Protein AF-A0AB38FY45-F1 (afdb_monomer_lite)

Structure (mmCIF, N/CA/C/O backbone):
data_AF-A0AB38FY45-F1
#
_entry.id   AF-A0AB38FY45-F1
#
loop_
_atom_site.group_PDB
_atom_site.id
_atom_site.type_symbol
_atom_site.label_atom_id
_atom_site.label_alt_id
_atom_site.label_comp_id
_atom_site.label_asym_id
_atom_site.label_entity_id
_atom_site.label_seq_id
_atom_site.pdbx_PDB_ins_code
_atom_site.Cartn_x
_atom_site.Cartn_y
_atom_site.Cartn_z
_atom_site.occupancy
_atom_site.B_iso_or_equiv
_atom_site.auth_seq_id
_atom_site.auth_comp_id
_atom_site.auth_asym_id
_atom_site.auth_atom_id
_atom_site.pdbx_PDB_model_num
ATOM 1 N N . MET A 1 1 ? 4.117 -14.601 65.189 1.00 39.19 1 MET A N 1
ATOM 2 C CA . MET A 1 1 ? 4.359 -14.558 63.729 1.00 39.19 1 MET A CA 1
ATOM 3 C C . MET A 1 1 ? 3.409 -13.524 63.149 1.00 39.19 1 MET A C 1
ATOM 5 O O . MET A 1 1 ? 2.228 -13.562 63.460 1.00 39.19 1 MET A O 1
ATOM 9 N N . LYS A 1 2 ? 3.961 -12.499 62.500 1.00 40.69 2 LYS A N 1
ATOM 10 C CA . LYS A 1 2 ? 3.341 -11.187 62.268 1.00 40.69 2 LYS A CA 1
ATOM 11 C C . LYS A 1 2 ? 2.505 -11.208 60.977 1.00 40.69 2 LYS A C 1
ATOM 13 O O . LYS A 1 2 ? 3.030 -11.591 59.938 1.00 40.69 2 LYS A O 1
ATOM 18 N N . LEU A 1 3 ? 1.231 -10.810 61.070 1.00 50.69 3 LEU A N 1
ATOM 19 C CA . LEU A 1 3 ? 0.330 -10.540 59.940 1.00 50.69 3 LEU A CA 1
ATOM 20 C C . LEU A 1 3 ? 0.982 -9.533 58.973 1.00 50.69 3 LEU A C 1
ATOM 22 O O . LEU A 1 3 ? 1.329 -8.429 59.395 1.00 50.69 3 LEU A O 1
ATOM 26 N N . MET A 1 4 ? 1.083 -9.875 57.687 1.00 54.34 4 MET A N 1
ATOM 27 C CA . MET A 1 4 ? 1.291 -8.904 56.606 1.00 54.34 4 MET A CA 1
ATOM 28 C C . MET A 1 4 ? 0.053 -8.885 55.697 1.00 54.34 4 MET A C 1
ATOM 30 O O . MET A 1 4 ? -0.264 -9.916 55.103 1.00 54.34 4 MET A O 1
ATOM 34 N N . PRO A 1 5 ? -0.652 -7.744 55.574 1.00 52.28 5 PRO A N 1
ATOM 35 C CA . PRO A 1 5 ? -1.797 -7.600 54.690 1.00 52.28 5 PRO A CA 1
ATOM 36 C C . PRO A 1 5 ? -1.319 -7.129 53.311 1.00 52.28 5 PRO A C 1
ATOM 38 O O . PRO A 1 5 ? -1.066 -5.948 53.092 1.00 52.28 5 PRO A O 1
ATOM 41 N N . LEU A 1 6 ? -1.199 -8.059 52.366 1.00 52.28 6 LEU A N 1
ATOM 42 C CA . LEU A 1 6 ? -0.876 -7.775 50.966 1.00 52.28 6 LEU A CA 1
ATOM 43 C C . LEU A 1 6 ? -2.170 -7.580 50.147 1.00 52.28 6 LEU A C 1
ATOM 45 O O . LEU A 1 6 ? -2.414 -8.301 49.189 1.00 52.28 6 LEU A O 1
ATOM 49 N N . CYS A 1 7 ? -3.037 -6.648 50.559 1.00 53.78 7 CYS A N 1
ATOM 50 C CA . CYS A 1 7 ? -4.340 -6.410 49.906 1.00 53.78 7 CYS A CA 1
ATOM 51 C C . CYS A 1 7 ? -4.602 -4.939 49.530 1.00 53.78 7 CYS A C 1
ATOM 53 O O . CYS A 1 7 ? -5.751 -4.544 49.368 1.00 53.78 7 CYS A O 1
ATOM 55 N N . TYR A 1 8 ? -3.570 -4.110 49.370 1.00 55.28 8 TYR A N 1
ATOM 56 C CA . TYR A 1 8 ? -3.736 -2.694 49.018 1.00 55.28 8 TYR A CA 1
ATOM 57 C C . TYR A 1 8 ? -2.934 -2.353 47.764 1.00 55.28 8 TYR A C 1
ATOM 59 O O . TYR A 1 8 ? -1.810 -1.889 47.882 1.00 55.28 8 TYR A O 1
ATOM 67 N N . LEU A 1 9 ? -3.480 -2.622 46.571 1.00 52.69 9 LEU A N 1
ATOM 68 C CA . LEU A 1 9 ? -3.023 -2.022 45.297 1.00 52.69 9 LEU A CA 1
ATOM 69 C C . LEU A 1 9 ? -3.979 -2.309 44.115 1.00 52.69 9 LEU A C 1
ATOM 71 O O . LEU A 1 9 ? -3.555 -2.351 42.967 1.00 52.69 9 LEU A O 1
ATOM 75 N N . ALA A 1 10 ? -5.274 -2.522 44.374 1.00 58.75 10 ALA A N 1
ATOM 76 C CA . ALA A 1 10 ? -6.241 -2.931 43.346 1.00 58.75 10 ALA A CA 1
ATOM 77 C C . ALA A 1 10 ? -7.440 -1.977 43.198 1.00 58.75 10 ALA A C 1
ATOM 79 O O . ALA A 1 10 ? -8.550 -2.417 42.913 1.00 58.75 10 ALA A O 1
ATOM 80 N N . ALA A 1 11 ? -7.250 -0.671 43.387 1.00 59.03 11 ALA A N 1
ATOM 81 C CA . ALA A 1 11 ? -8.320 0.293 43.148 1.00 59.03 11 ALA A CA 1
ATOM 82 C C . ALA A 1 11 ? -7.777 1.609 42.587 1.00 59.03 11 ALA A C 1
ATOM 84 O O . ALA A 1 11 ? -6.774 2.124 43.072 1.00 59.03 11 ALA A O 1
ATOM 85 N N . CYS A 1 12 ? -8.515 2.151 41.616 1.00 56.09 12 CYS A N 1
ATOM 86 C CA . CYS A 1 12 ? -8.418 3.502 41.053 1.00 56.09 12 CYS A CA 1
ATOM 87 C C . CYS A 1 12 ? -7.494 3.704 39.842 1.00 56.09 12 CYS A C 1
ATOM 89 O O . CYS A 1 12 ? -6.606 4.545 39.873 1.00 56.09 12 CYS A O 1
ATOM 91 N N . LEU A 1 13 ? -7.807 3.053 38.716 1.00 56.91 13 LEU A N 1
ATOM 92 C CA . LEU A 1 13 ? -7.557 3.636 37.387 1.00 56.91 13 LEU A CA 1
ATOM 93 C C . LEU A 1 13 ? -8.772 3.419 36.471 1.00 56.91 13 LEU A C 1
ATOM 95 O O . LEU A 1 13 ? -8.694 2.763 35.441 1.00 56.91 13 LEU A O 1
ATOM 99 N N . ALA A 1 14 ? -9.917 3.974 36.860 1.00 63.62 14 ALA A N 1
ATOM 100 C CA . ALA A 1 14 ? -11.034 4.205 35.948 1.00 63.62 14 ALA A CA 1
ATOM 101 C C . ALA A 1 14 ? -11.175 5.720 35.766 1.00 63.62 14 ALA A C 1
ATOM 103 O O . ALA A 1 14 ? -12.042 6.357 36.359 1.00 63.62 14 ALA A O 1
ATOM 104 N N . VAL A 1 15 ? -10.246 6.311 35.011 1.00 61.16 15 VAL A N 1
ATOM 105 C CA . VAL A 1 15 ? -10.356 7.709 34.581 1.00 61.16 15 VAL A CA 1
ATOM 106 C C . VAL A 1 15 ? -11.146 7.718 33.268 1.00 61.16 15 VAL A C 1
ATOM 108 O O . VAL A 1 15 ? -10.774 6.983 32.350 1.00 61.16 15 VAL A O 1
ATOM 111 N N . PRO A 1 16 ? -12.224 8.510 33.142 1.00 55.56 16 PRO A N 1
ATOM 112 C CA . PRO A 1 16 ? -12.914 8.669 31.870 1.00 55.56 16 PRO A CA 1
ATOM 113 C C . PRO A 1 16 ? -11.958 9.328 30.869 1.00 55.56 16 PRO A C 1
ATOM 115 O O . PRO A 1 16 ? -11.443 10.420 31.109 1.00 55.56 16 PRO A O 1
ATOM 118 N N . VAL A 1 17 ? -11.683 8.645 29.757 1.00 60.00 17 VAL A N 1
ATOM 119 C CA . VAL A 1 17 ? -10.814 9.160 28.695 1.00 60.00 17 VAL A CA 1
ATOM 120 C C . VAL A 1 17 ? -11.552 10.295 27.990 1.00 60.00 17 VAL A C 1
ATOM 122 O O . VAL A 1 17 ? -12.425 10.063 27.158 1.00 60.00 17 VAL A O 1
ATOM 125 N N . ALA A 1 18 ? -11.215 11.535 28.339 1.00 58.28 18 ALA A N 1
ATOM 126 C CA . ALA A 1 18 ? -11.598 12.697 27.555 1.00 58.28 18 ALA A CA 1
ATOM 127 C C . ALA A 1 18 ? -10.996 12.557 26.146 1.00 58.28 18 ALA A C 1
ATOM 129 O O . ALA A 1 18 ? -9.789 12.356 25.993 1.00 58.28 18 ALA A O 1
ATOM 130 N N . HIS A 1 19 ? -11.839 12.629 25.114 1.00 55.72 19 HIS A N 1
ATOM 131 C CA . HIS A 1 19 ? -11.433 12.555 23.712 1.00 55.72 19 HIS A CA 1
ATOM 132 C C . HIS A 1 19 ? -10.665 13.821 23.303 1.00 55.72 19 HIS A C 1
ATOM 134 O O . HIS A 1 19 ? -11.219 14.732 22.697 1.00 55.72 19 HIS A O 1
ATOM 140 N N . ALA A 1 20 ? -9.378 13.876 23.634 1.00 54.88 20 ALA A N 1
ATOM 141 C CA . ALA A 1 20 ? -8.423 14.656 22.864 1.00 54.88 20 ALA A CA 1
ATOM 142 C C . ALA A 1 20 ? -8.082 13.861 21.593 1.00 54.88 20 ALA A C 1
ATOM 144 O O . ALA A 1 20 ? -7.896 12.640 21.665 1.00 54.88 20 ALA A O 1
ATOM 145 N N . ASP A 1 21 ? -7.983 14.522 20.435 1.00 58.44 21 ASP A N 1
ATOM 146 C CA . ASP A 1 21 ? -7.298 13.955 19.269 1.00 58.44 21 ASP A CA 1
ATOM 147 C C . ASP A 1 21 ? -5.832 13.707 19.660 1.00 58.44 21 ASP A C 1
ATOM 149 O O . ASP A 1 21 ? -4.978 14.587 19.634 1.00 58.44 21 ASP A O 1
ATOM 153 N N . SER A 1 22 ? -5.592 12.501 20.171 1.00 62.91 22 SER A N 1
ATOM 154 C CA . SER A 1 22 ? -4.354 12.075 20.816 1.00 62.91 22 SER A CA 1
ATOM 155 C C . SER A 1 22 ? -3.288 11.721 19.772 1.00 62.91 22 SER A C 1
ATOM 157 O O . SER A 1 22 ? -3.648 11.228 18.698 1.00 62.91 22 SER A O 1
ATOM 159 N N . PRO A 1 23 ? -1.981 11.849 20.090 1.00 71.19 23 PRO A N 1
ATOM 160 C CA . PRO A 1 23 ? -0.880 11.274 19.303 1.00 71.19 23 PRO A CA 1
ATOM 161 C C . PRO A 1 23 ? -1.116 9.817 18.866 1.00 71.19 23 PRO A C 1
ATOM 163 O O . PRO A 1 23 ? -0.615 9.378 17.833 1.00 71.19 23 PRO A O 1
ATOM 166 N N . LEU A 1 24 ? -1.940 9.081 19.618 1.00 78.38 24 LEU A N 1
ATOM 167 C CA . LEU A 1 24 ? -2.386 7.735 19.279 1.00 78.38 24 LEU A CA 1
ATOM 168 C C . LEU A 1 24 ? -3.140 7.651 17.938 1.00 78.38 24 LEU A C 1
ATOM 170 O O . LEU A 1 24 ? -2.933 6.691 17.202 1.00 78.38 24 LEU A O 1
ATOM 174 N N . LYS A 1 25 ? -3.973 8.640 17.585 1.00 77.62 25 LYS A N 1
ATOM 175 C CA . LYS A 1 25 ? -4.681 8.659 16.290 1.00 77.62 25 LYS A CA 1
ATOM 176 C C . LYS A 1 25 ? -3.718 8.824 15.117 1.00 77.62 25 LYS A C 1
ATOM 178 O O . LYS A 1 25 ? -3.887 8.157 14.103 1.00 77.62 25 LYS A O 1
ATOM 183 N N . GLY A 1 26 ? -2.687 9.659 15.265 1.00 84.06 26 GLY A N 1
ATOM 184 C CA . GLY A 1 26 ? -1.636 9.795 14.252 1.00 84.06 26 GLY A CA 1
ATOM 185 C C . GLY A 1 26 ? -0.878 8.482 14.039 1.00 84.06 26 GLY A C 1
ATOM 186 O O . GLY A 1 26 ? -0.650 8.070 12.904 1.00 84.06 26 GLY A O 1
ATOM 187 N N . LEU A 1 27 ? -0.570 7.771 15.128 1.00 86.62 27 LEU A N 1
ATOM 188 C CA . LEU A 1 27 ? 0.060 6.452 15.056 1.00 86.62 27 LEU A CA 1
ATOM 189 C C . LEU A 1 27 ? -0.839 5.415 14.363 1.00 86.62 27 LEU A C 1
ATOM 191 O O . LEU A 1 27 ? -0.361 4.663 13.517 1.00 86.62 27 LEU A O 1
ATOM 195 N N . GLN A 1 28 ? -2.135 5.388 14.689 1.00 87.44 28 GLN A N 1
ATOM 196 C CA . GLN A 1 28 ? -3.109 4.499 14.044 1.00 87.44 28 GLN A CA 1
ATOM 197 C C . GLN A 1 28 ? -3.239 4.781 12.545 1.00 87.44 28 GLN A C 1
ATOM 199 O O . GLN A 1 28 ? -3.264 3.847 11.747 1.00 87.44 28 GLN A O 1
ATOM 204 N N . PHE A 1 29 ? -3.271 6.055 12.150 1.00 88.19 29 PHE A N 1
ATOM 205 C CA . PHE A 1 29 ? -3.308 6.445 10.743 1.00 88.19 29 PHE A CA 1
ATOM 206 C C . PHE A 1 29 ? -2.081 5.927 9.977 1.00 88.19 29 PHE A C 1
ATOM 208 O O . PHE A 1 29 ? -2.226 5.314 8.917 1.00 88.19 29 PHE A O 1
ATOM 215 N N . GLU A 1 30 ? -0.875 6.094 10.529 1.00 89.81 30 GLU A N 1
ATOM 216 C CA . GLU A 1 30 ? 0.348 5.581 9.900 1.00 89.81 30 GLU A CA 1
ATOM 217 C C . GLU A 1 30 ? 0.373 4.047 9.824 1.00 89.81 30 GLU A C 1
ATOM 219 O O . GLU A 1 30 ? 0.745 3.489 8.789 1.00 89.81 30 GLU A O 1
ATOM 224 N N . GLN A 1 31 ? -0.088 3.350 10.869 1.00 93.38 31 GLN A N 1
ATOM 225 C CA . GLN A 1 31 ? -0.237 1.889 10.849 1.00 93.38 31 GLN A CA 1
ATOM 226 C C . GLN A 1 31 ? -1.207 1.430 9.752 1.00 93.38 31 GLN A C 1
ATOM 228 O O . GLN A 1 31 ? -0.880 0.528 8.978 1.00 93.38 31 GLN A O 1
ATOM 233 N N . ASN A 1 32 ? -2.365 2.085 9.627 1.00 94.69 32 ASN A N 1
ATOM 234 C CA . ASN A 1 32 ? -3.340 1.784 8.579 1.00 94.69 32 ASN A CA 1
ATOM 235 C C . ASN A 1 32 ? -2.753 2.033 7.187 1.00 94.69 32 ASN A C 1
ATOM 237 O O . ASN A 1 32 ? -2.909 1.200 6.296 1.00 94.69 32 ASN A O 1
ATOM 241 N N . LYS A 1 33 ? -2.012 3.131 6.999 1.00 93.19 33 LYS A N 1
ATOM 242 C CA . LYS A 1 33 ? -1.336 3.430 5.732 1.00 93.19 33 LYS A CA 1
ATOM 243 C C . LYS A 1 33 ? -0.312 2.353 5.363 1.00 93.19 33 LYS A C 1
ATOM 245 O O . LYS A 1 33 ? -0.246 1.949 4.202 1.00 93.19 33 LYS A O 1
ATOM 250 N N . GLN A 1 34 ? 0.473 1.861 6.325 1.00 95.44 34 GLN A N 1
ATOM 251 C CA . GLN A 1 34 ? 1.413 0.758 6.088 1.00 95.44 34 GLN A CA 1
ATOM 252 C C . GLN A 1 34 ? 0.691 -0.538 5.699 1.00 95.44 34 GLN A C 1
ATOM 254 O O . GLN A 1 34 ? 1.112 -1.214 4.758 1.00 95.44 34 GLN A O 1
ATOM 259 N N . GLN A 1 35 ? -0.417 -0.859 6.371 1.00 96.94 35 GLN A N 1
ATOM 260 C CA . GLN A 1 35 ? -1.237 -2.025 6.042 1.00 96.94 35 GLN A CA 1
ATOM 261 C C . GLN A 1 35 ? -1.820 -1.930 4.625 1.00 96.94 35 GLN A C 1
ATOM 263 O O . GLN A 1 35 ? -1.692 -2.879 3.852 1.00 96.94 35 GLN A O 1
ATOM 268 N N . VAL A 1 36 ? -2.384 -0.774 4.260 1.00 98.00 36 VAL A N 1
ATOM 269 C CA . VAL A 1 36 ? -2.913 -0.507 2.913 1.00 98.00 36 VAL A CA 1
ATOM 270 C C . VAL A 1 36 ? -1.830 -0.740 1.863 1.00 98.00 36 VAL A C 1
ATOM 272 O O . VAL A 1 36 ? -2.038 -1.505 0.927 1.00 98.00 36 VAL A O 1
ATOM 275 N N . MET A 1 37 ? -0.642 -0.151 2.032 1.00 97.75 37 MET A N 1
ATOM 276 C CA . MET A 1 37 ? 0.449 -0.309 1.064 1.00 97.75 37 MET A CA 1
ATOM 277 C C . MET A 1 37 ? 0.918 -1.762 0.926 1.00 97.75 37 MET A C 1
ATOM 279 O O . MET A 1 37 ? 1.197 -2.221 -0.185 1.00 97.75 37 MET A O 1
ATOM 283 N N . LYS A 1 38 ? 0.964 -2.504 2.037 1.00 97.38 38 LYS A N 1
ATOM 284 C CA . LYS A 1 38 ? 1.297 -3.931 2.041 1.00 97.38 38 LYS A CA 1
ATOM 285 C C . LYS A 1 38 ? 0.260 -4.761 1.287 1.00 97.38 38 LYS A C 1
ATOM 287 O O . LYS A 1 38 ? 0.633 -5.684 0.567 1.00 97.38 38 LYS A O 1
ATOM 292 N N . ASP A 1 39 ? -1.022 -4.453 1.436 1.00 98.06 39 ASP A N 1
ATOM 293 C CA . ASP A 1 39 ? -2.085 -5.181 0.746 1.00 98.06 39 ASP A CA 1
ATOM 294 C C . ASP A 1 39 ? -2.165 -4.808 -0.739 1.00 98.06 39 ASP A C 1
ATOM 296 O O . ASP A 1 39 ? -2.282 -5.703 -1.574 1.00 98.06 39 ASP A O 1
ATOM 300 N N . ILE A 1 40 ? -1.961 -3.537 -1.099 1.00 97.50 40 ILE A N 1
ATOM 301 C CA . ILE A 1 40 ? -1.805 -3.118 -2.502 1.00 97.50 40 ILE A CA 1
ATOM 302 C C . ILE A 1 40 ? -0.635 -3.862 -3.154 1.00 97.50 40 ILE A C 1
ATOM 304 O O . ILE A 1 40 ? -0.753 -4.320 -4.287 1.00 97.50 40 ILE A O 1
ATOM 308 N N . ARG A 1 41 ? 0.486 -4.055 -2.447 1.00 96.31 41 ARG A N 1
ATOM 309 C CA . ARG A 1 41 ? 1.614 -4.848 -2.963 1.00 96.31 41 ARG A CA 1
ATOM 310 C C . ARG A 1 41 ? 1.218 -6.292 -3.275 1.00 96.31 41 ARG A C 1
ATOM 312 O O . ARG A 1 41 ? 1.685 -6.829 -4.274 1.00 96.31 41 ARG A O 1
ATOM 319 N N . LYS A 1 42 ? 0.354 -6.912 -2.465 1.00 95.38 42 LYS A N 1
ATOM 320 C CA . LYS A 1 42 ? -0.168 -8.264 -2.741 1.00 95.38 42 LYS A CA 1
ATOM 321 C C . LYS A 1 42 ? -1.098 -8.282 -3.953 1.00 95.38 42 LYS A C 1
ATOM 323 O O . LYS A 1 42 ? -1.064 -9.244 -4.706 1.00 95.38 42 LYS A O 1
ATOM 328 N N . VAL A 1 43 ? -1.906 -7.237 -4.139 1.00 95.25 43 VAL A N 1
ATOM 329 C CA . VAL A 1 43 ? -2.789 -7.092 -5.310 1.00 95.25 43 VAL A CA 1
ATOM 330 C C . VAL A 1 43 ? -1.965 -6.900 -6.584 1.00 95.25 43 VAL A C 1
ATOM 332 O O . VAL A 1 43 ? -2.193 -7.579 -7.578 1.00 95.25 43 VAL A O 1
ATOM 335 N N . CYS A 1 44 ? -0.969 -6.016 -6.543 1.00 94.81 44 CYS A N 1
ATOM 336 C CA . CYS A 1 44 ? -0.193 -5.636 -7.720 1.00 94.81 44 CYS A CA 1
ATOM 337 C C . CYS A 1 44 ? 0.956 -6.581 -8.066 1.00 94.81 44 CYS A C 1
ATOM 339 O O . CYS A 1 44 ? 1.424 -6.555 -9.197 1.00 94.81 44 CYS A O 1
ATOM 341 N N . THR A 1 45 ? 1.421 -7.392 -7.113 1.00 93.38 45 THR A N 1
ATOM 342 C CA . THR A 1 45 ? 2.499 -8.380 -7.297 1.00 93.38 45 THR A CA 1
ATOM 343 C C . THR A 1 45 ? 3.707 -7.823 -8.083 1.00 93.38 45 THR A C 1
ATOM 345 O O . THR A 1 45 ? 4.069 -8.365 -9.127 1.00 93.38 45 THR A O 1
ATOM 348 N N . PRO A 1 46 ? 4.334 -6.716 -7.629 1.00 90.94 46 PRO A N 1
ATOM 349 C CA . PRO A 1 46 ? 5.444 -6.093 -8.349 1.00 90.94 46 PRO A CA 1
ATOM 350 C C . PRO A 1 46 ? 6.675 -7.013 -8.403 1.00 90.94 46 PRO A C 1
ATOM 352 O O . PRO A 1 46 ? 6.789 -7.968 -7.629 1.00 90.94 46 PRO A O 1
ATOM 355 N N . LYS A 1 47 ? 7.651 -6.680 -9.264 1.00 89.25 47 LYS A N 1
ATOM 356 C CA . LYS A 1 47 ? 8.951 -7.374 -9.315 1.00 89.25 47 LYS A CA 1
ATOM 357 C C . LYS A 1 47 ? 9.550 -7.523 -7.912 1.00 89.25 47 LYS A C 1
ATOM 359 O O . LYS A 1 47 ? 9.647 -6.548 -7.168 1.00 89.25 47 LYS A O 1
ATOM 364 N N . ALA A 1 48 ? 10.014 -8.729 -7.580 1.00 85.50 48 ALA A N 1
ATOM 365 C CA . ALA A 1 48 ? 10.515 -9.064 -6.243 1.00 85.50 48 ALA A CA 1
ATOM 366 C C . ALA A 1 48 ? 11.708 -8.201 -5.786 1.00 85.50 48 ALA A C 1
ATOM 368 O O . ALA A 1 48 ? 11.892 -8.000 -4.591 1.00 85.50 48 ALA A O 1
ATOM 369 N N . SER A 1 49 ? 12.496 -7.669 -6.726 1.00 89.94 49 SER A N 1
ATOM 370 C CA . SER A 1 49 ? 13.619 -6.766 -6.445 1.00 89.94 49 SER A CA 1
ATOM 371 C C . SER A 1 49 ? 13.200 -5.335 -6.087 1.00 89.94 49 SER A C 1
ATOM 373 O O . SER A 1 49 ? 14.035 -4.562 -5.624 1.00 89.94 49 SER A O 1
ATOM 375 N N . MET A 1 50 ? 11.936 -4.957 -6.302 1.00 92.31 50 MET A N 1
ATOM 376 C CA . MET A 1 50 ? 11.439 -3.622 -5.978 1.00 92.31 50 MET A CA 1
ATOM 377 C C . MET A 1 50 ? 11.336 -3.460 -4.461 1.00 92.31 50 MET A C 1
ATOM 379 O O . MET A 1 50 ? 10.698 -4.282 -3.798 1.00 92.31 50 MET A O 1
ATOM 383 N N . SER A 1 51 ? 11.906 -2.384 -3.911 1.00 94.25 51 SER A N 1
ATOM 384 C CA . SER A 1 51 ? 11.785 -2.064 -2.485 1.00 94.25 51 SER A CA 1
ATOM 385 C C . SER A 1 51 ? 10.367 -1.601 -2.127 1.00 94.25 51 SER A C 1
ATOM 387 O O . SER A 1 51 ? 9.597 -1.164 -2.988 1.00 94.25 51 SER A O 1
ATOM 389 N N . ASP A 1 52 ? 9.988 -1.692 -0.852 1.00 92.69 52 ASP A N 1
ATOM 390 C CA . ASP A 1 52 ? 8.685 -1.192 -0.387 1.00 92.69 52 ASP A CA 1
ATOM 391 C C . ASP A 1 52 ? 8.546 0.321 -0.590 1.00 92.69 52 ASP A C 1
ATOM 393 O O . ASP A 1 52 ? 7.478 0.793 -0.979 1.00 92.69 52 ASP A O 1
ATOM 397 N N . THR A 1 53 ? 9.638 1.067 -0.410 1.00 94.19 53 THR A N 1
ATOM 398 C CA . THR A 1 53 ? 9.686 2.515 -0.635 1.00 94.19 53 THR A CA 1
ATOM 399 C C . THR A 1 53 ? 9.486 2.863 -2.107 1.00 94.19 53 THR A C 1
ATOM 401 O O . THR A 1 53 ? 8.645 3.702 -2.423 1.00 94.19 53 THR A O 1
ATOM 404 N N . ASP A 1 54 ? 10.196 2.198 -3.022 1.00 95.25 54 ASP A N 1
ATOM 405 C CA . ASP A 1 54 ? 10.060 2.463 -4.461 1.00 95.25 54 ASP A CA 1
ATOM 406 C C . ASP A 1 54 ? 8.667 2.095 -4.966 1.00 95.25 54 ASP A C 1
ATOM 408 O O . ASP A 1 54 ? 8.069 2.826 -5.757 1.00 95.25 54 ASP A O 1
ATOM 412 N N . PHE A 1 55 ? 8.123 0.982 -4.468 1.00 95.94 55 PHE A N 1
ATOM 413 C CA . PHE A 1 55 ? 6.757 0.576 -4.762 1.00 95.94 55 PHE A CA 1
ATOM 414 C C . PHE A 1 55 ? 5.745 1.619 -4.280 1.00 95.94 55 PHE A C 1
ATOM 416 O O . PHE A 1 55 ? 4.883 2.042 -5.051 1.00 95.94 55 PHE A O 1
ATOM 423 N N . ALA A 1 56 ? 5.872 2.081 -3.033 1.00 95.81 56 ALA A N 1
ATOM 424 C CA . ALA A 1 56 ? 4.998 3.112 -2.490 1.00 95.81 56 ALA A CA 1
ATOM 425 C C . ALA A 1 56 ? 5.090 4.420 -3.277 1.00 95.81 56 ALA A C 1
ATOM 427 O O . ALA A 1 56 ? 4.058 4.993 -3.613 1.00 95.81 56 ALA A O 1
ATOM 428 N N . ASN A 1 57 ? 6.296 4.852 -3.645 1.00 96.06 57 ASN A N 1
ATOM 429 C CA . ASN A 1 57 ? 6.501 6.048 -4.458 1.00 96.06 57 ASN A CA 1
ATOM 430 C C . ASN A 1 57 ? 5.846 5.919 -5.839 1.00 96.06 57 ASN A C 1
ATOM 432 O O . ASN A 1 57 ? 5.218 6.865 -6.307 1.00 96.06 57 ASN A O 1
ATOM 436 N N . LYS A 1 58 ? 5.940 4.745 -6.476 1.00 95.88 58 LYS A N 1
ATOM 437 C CA . LYS A 1 58 ? 5.274 4.477 -7.758 1.00 95.88 58 LYS A CA 1
ATOM 438 C C . LYS A 1 58 ? 3.755 4.512 -7.625 1.00 95.88 58 LYS A C 1
ATOM 440 O O . LYS A 1 58 ? 3.108 5.223 -8.389 1.00 95.88 58 LYS A O 1
ATOM 445 N N . ILE A 1 59 ? 3.185 3.816 -6.642 1.00 96.94 59 ILE A N 1
ATOM 446 C CA . ILE A 1 59 ? 1.738 3.839 -6.380 1.00 96.94 59 ILE A CA 1
ATOM 447 C C . ILE A 1 59 ? 1.261 5.271 -6.121 1.00 96.94 59 ILE A C 1
ATOM 449 O O . ILE A 1 59 ? 0.323 5.732 -6.762 1.00 96.94 59 ILE A O 1
ATOM 453 N N . LEU A 1 60 ? 1.943 6.000 -5.237 1.00 96.31 60 LEU A N 1
ATOM 454 C CA . LEU A 1 60 ? 1.582 7.354 -4.817 1.00 96.31 60 LEU A CA 1
ATOM 455 C C . LEU A 1 60 ? 2.009 8.445 -5.808 1.00 96.31 60 LEU A C 1
ATOM 457 O O . LEU A 1 60 ? 1.875 9.623 -5.495 1.00 96.31 60 LEU A O 1
ATOM 461 N N . SER A 1 61 ? 2.510 8.097 -6.992 1.00 95.88 61 SER A N 1
ATOM 462 C CA . SER A 1 61 ? 2.829 9.081 -8.035 1.00 95.88 61 SER A CA 1
ATOM 463 C C . SER A 1 61 ? 1.578 9.616 -8.747 1.00 95.88 61 SER A C 1
ATOM 465 O O . SER A 1 61 ? 1.602 10.729 -9.266 1.00 95.88 61 SER A O 1
AT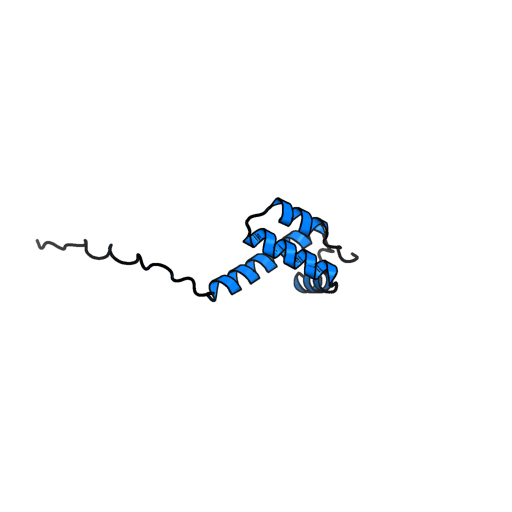OM 467 N N . SER A 1 62 ? 0.473 8.861 -8.721 1.00 96.06 62 SER A N 1
ATOM 468 C CA . SER A 1 62 ? -0.813 9.229 -9.323 1.00 96.06 62 SER A CA 1
ATOM 469 C C . SER A 1 62 ? -1.786 9.780 -8.280 1.00 96.06 62 SER A C 1
ATOM 471 O O . SER A 1 62 ? -1.990 9.175 -7.226 1.00 96.06 62 SER A O 1
ATOM 473 N N . GLU A 1 63 ? -2.448 10.895 -8.597 1.00 97.19 63 GLU A N 1
ATOM 474 C CA . GLU A 1 63 ? -3.516 11.460 -7.759 1.00 97.19 63 GLU A CA 1
ATOM 475 C C . GLU A 1 63 ? -4.704 10.500 -7.595 1.00 97.19 63 GLU A C 1
ATOM 477 O O . GLU A 1 63 ? -5.325 10.451 -6.533 1.00 97.19 63 GLU A O 1
ATOM 482 N N . GLU A 1 64 ? -5.003 9.689 -8.613 1.00 97.38 64 GLU A N 1
ATOM 483 C CA . GLU A 1 64 ? -6.063 8.682 -8.538 1.00 97.38 64 GLU A CA 1
ATOM 484 C C . GLU A 1 64 ? -5.708 7.586 -7.525 1.00 97.38 64 GLU A C 1
ATOM 486 O O . GLU A 1 64 ? -6.489 7.292 -6.618 1.00 97.38 64 GLU A O 1
ATOM 491 N N . ASN A 1 65 ? -4.479 7.069 -7.582 1.00 97.38 65 ASN A N 1
ATOM 492 C CA . ASN A 1 65 ? -4.006 6.092 -6.606 1.00 97.38 65 ASN A CA 1
ATOM 493 C C . ASN A 1 65 ? -3.923 6.677 -5.192 1.00 97.38 65 ASN A C 1
ATOM 495 O O . ASN A 1 65 ? -4.310 6.001 -4.241 1.00 97.38 65 ASN A O 1
ATOM 499 N N . LYS A 1 66 ? -3.491 7.936 -5.022 1.00 97.75 66 LYS A N 1
ATOM 500 C CA . LYS A 1 66 ? -3.526 8.612 -3.710 1.00 97.75 66 LYS A CA 1
ATOM 501 C C . LYS A 1 66 ? -4.941 8.646 -3.134 1.00 97.75 66 LYS A C 1
ATOM 503 O O . LYS A 1 66 ? -5.119 8.396 -1.941 1.00 97.75 66 LYS A O 1
ATOM 508 N N . ARG A 1 67 ? -5.951 8.920 -3.969 1.00 98.19 67 ARG A N 1
ATOM 509 C CA . ARG A 1 67 ? -7.362 8.881 -3.557 1.00 98.19 67 ARG A CA 1
ATOM 510 C C . ARG A 1 67 ? -7.791 7.477 -3.140 1.00 98.19 67 ARG A C 1
ATOM 512 O O . ARG A 1 67 ? -8.356 7.339 -2.063 1.00 98.19 67 ARG A O 1
ATOM 519 N N . HIS A 1 68 ? -7.472 6.445 -3.917 1.00 98.19 68 HIS A N 1
ATOM 520 C CA . HIS A 1 68 ? -7.816 5.063 -3.564 1.00 98.19 68 HIS A CA 1
ATOM 521 C C . HIS A 1 68 ? -7.106 4.568 -2.298 1.00 98.19 68 HIS A C 1
ATOM 523 O O . HIS A 1 68 ? -7.738 3.936 -1.455 1.00 98.19 68 HIS A O 1
ATOM 529 N N . VAL A 1 69 ? -5.834 4.925 -2.101 1.00 97.62 69 VAL A N 1
ATOM 530 C CA . VAL A 1 69 ? -5.096 4.659 -0.855 1.00 97.62 69 VAL A CA 1
ATOM 531 C C . VAL A 1 69 ? -5.781 5.343 0.327 1.00 97.62 69 VAL A C 1
ATOM 533 O O . VAL A 1 69 ? -6.014 4.707 1.351 1.00 97.62 69 VAL A O 1
ATOM 536 N N . ARG A 1 70 ? -6.162 6.619 0.186 1.00 97.12 70 ARG A N 1
ATOM 537 C CA . ARG A 1 70 ? -6.905 7.348 1.224 1.00 97.12 70 ARG A CA 1
ATOM 538 C C . ARG A 1 70 ? -8.254 6.692 1.524 1.00 97.12 70 ARG A C 1
ATOM 540 O O . ARG A 1 70 ? -8.606 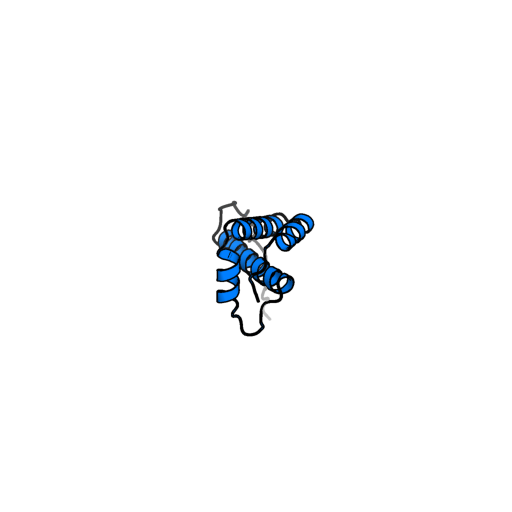6.553 2.693 1.00 97.12 70 ARG A O 1
ATOM 547 N N . ASP A 1 71 ? -8.998 6.294 0.497 1.00 98.00 71 ASP A N 1
ATOM 548 C CA . ASP A 1 71 ? -10.299 5.638 0.648 1.00 98.00 71 ASP A CA 1
ATOM 549 C C . ASP A 1 71 ? -10.159 4.282 1.358 1.00 98.00 71 ASP A C 1
ATOM 551 O O . ASP A 1 71 ? -10.961 3.971 2.239 1.00 98.00 71 ASP A O 1
ATOM 555 N N . ALA A 1 72 ? -9.106 3.517 1.054 1.00 98.25 72 ALA A N 1
ATOM 556 C CA . ALA A 1 72 ? -8.781 2.274 1.748 1.00 98.25 72 ALA A CA 1
ATOM 557 C C . ALA A 1 72 ? -8.429 2.520 3.229 1.00 98.25 72 ALA A C 1
ATOM 559 O O . ALA A 1 72 ? -8.978 1.851 4.105 1.00 98.25 72 ALA A O 1
ATOM 560 N N . THR A 1 73 ? -7.595 3.520 3.539 1.00 96.94 73 THR A N 1
ATOM 561 C CA . THR A 1 73 ? -7.272 3.894 4.929 1.00 96.94 73 THR A CA 1
ATOM 562 C C . THR A 1 73 ? -8.528 4.277 5.717 1.00 96.94 73 THR A C 1
ATOM 564 O O . THR A 1 73 ? -8.753 3.763 6.811 1.00 96.94 73 THR A O 1
ATOM 567 N N . LEU A 1 74 ? -9.399 5.115 5.143 1.00 95.94 74 LEU A N 1
ATOM 568 C CA . LEU A 1 74 ? -10.667 5.505 5.774 1.00 95.94 74 LEU A CA 1
ATOM 569 C C . LEU A 1 74 ? -11.624 4.318 5.951 1.00 95.94 74 LEU A C 1
ATOM 571 O O . LEU A 1 74 ? -12.396 4.280 6.909 1.00 95.94 74 LEU A O 1
ATOM 575 N N . ALA A 1 75 ? -11.608 3.352 5.031 1.00 97.88 75 ALA A N 1
ATOM 576 C CA . ALA A 1 75 ? -12.413 2.143 5.149 1.00 97.88 75 ALA A CA 1
ATOM 577 C C . ALA A 1 75 ? -11.945 1.251 6.312 1.00 97.88 75 ALA A C 1
ATOM 579 O O . ALA A 1 75 ? -12.799 0.709 7.017 1.00 97.88 75 ALA A O 1
ATOM 580 N N . LEU A 1 76 ? -10.631 1.157 6.567 1.00 96.12 76 LEU A N 1
ATOM 581 C CA . LEU A 1 76 ? -10.088 0.482 7.755 1.00 96.12 76 LEU A CA 1
ATOM 582 C C . LEU A 1 76 ? -10.533 1.173 9.046 1.00 96.12 76 LEU A C 1
ATOM 584 O O . LEU A 1 76 ? -11.066 0.515 9.935 1.00 96.12 76 LEU A O 1
ATOM 588 N N . GLU A 1 77 ? -10.402 2.500 9.125 1.00 93.00 77 GLU A N 1
ATOM 589 C CA . GLU A 1 77 ? -10.831 3.280 10.298 1.00 93.00 77 GLU A CA 1
ATOM 590 C C . GLU A 1 77 ? -12.321 3.097 10.617 1.00 93.00 77 GLU A C 1
ATOM 592 O O . GLU A 1 77 ? -12.732 3.103 11.777 1.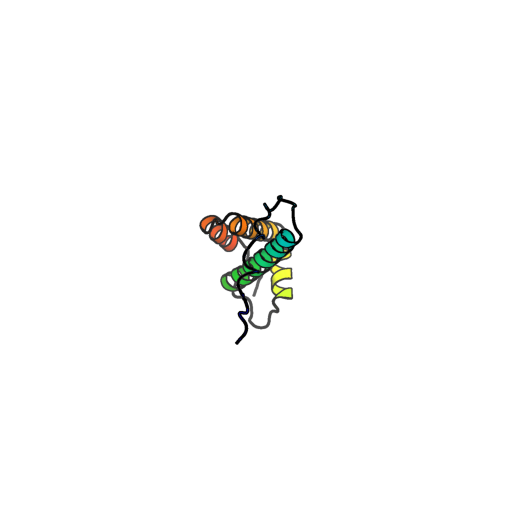00 93.00 77 GLU A O 1
ATOM 597 N N . ARG A 1 78 ? -13.143 2.909 9.581 1.00 95.44 78 ARG A N 1
ATOM 598 C CA . ARG A 1 78 ? -14.595 2.715 9.693 1.00 95.44 78 ARG A CA 1
ATOM 599 C C . ARG A 1 78 ? -15.014 1.254 9.839 1.00 95.44 78 ARG A C 1
ATOM 601 O O . ARG A 1 78 ? -16.214 0.99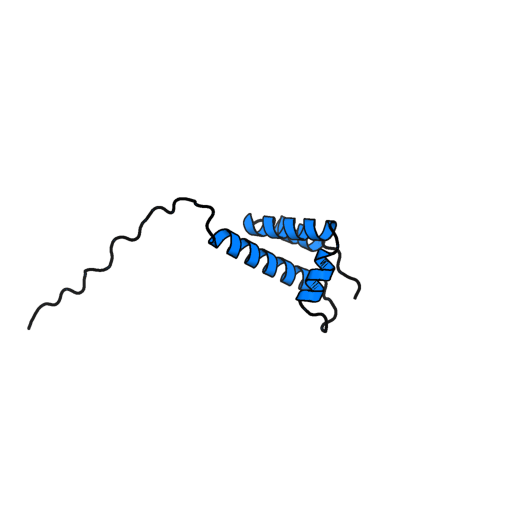0 9.849 1.00 95.44 78 ARG 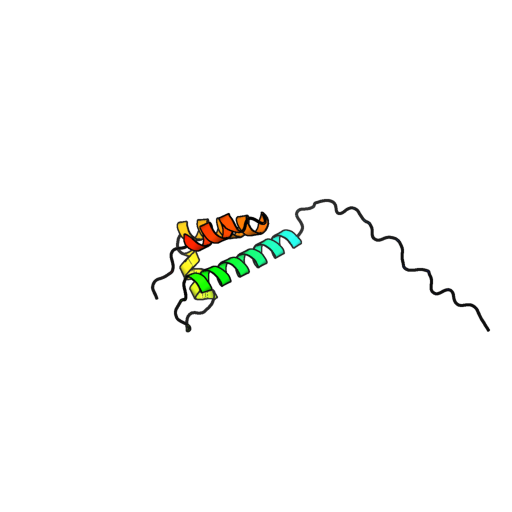A O 1
ATOM 608 N N . ASN A 1 79 ? -14.069 0.316 9.929 1.00 95.94 79 ASN A N 1
ATOM 609 C CA . ASN A 1 79 ? -14.334 -1.125 9.944 1.00 95.94 79 ASN A CA 1
ATOM 610 C C . ASN A 1 79 ? -15.239 -1.577 8.778 1.00 95.94 79 ASN A C 1
ATOM 612 O O . ASN A 1 79 ? -16.154 -2.379 8.958 1.00 95.94 79 ASN A O 1
ATOM 616 N N . ASN A 1 80 ? -15.005 -1.043 7.573 1.00 98.06 80 ASN A N 1
ATOM 617 C CA . ASN A 1 80 ? -15.782 -1.356 6.375 1.00 98.06 80 ASN A CA 1
ATOM 618 C C . ASN A 1 80 ? -14.956 -2.207 5.391 1.00 98.06 80 ASN A C 1
ATOM 620 O O . ASN A 1 80 ? -14.309 -1.660 4.491 1.00 98.06 80 ASN A O 1
ATOM 624 N N . PRO A 1 81 ? -14.986 -3.548 5.515 1.00 97.56 81 PRO A N 1
ATOM 625 C CA . PRO A 1 81 ? -14.161 -4.428 4.693 1.00 97.56 81 PRO A CA 1
ATOM 626 C C . PRO A 1 81 ? -14.556 -4.397 3.216 1.00 97.56 81 PRO A C 1
ATOM 628 O O . PRO A 1 81 ? -13.691 -4.533 2.358 1.00 97.56 81 PRO A O 1
ATOM 631 N N . LYS A 1 82 ? -15.838 -4.176 2.896 1.00 98.44 82 LYS A N 1
ATOM 632 C CA . LYS A 1 82 ? -16.294 -4.090 1.505 1.00 98.44 82 LYS A CA 1
ATOM 633 C C . LYS A 1 82 ? -15.651 -2.900 0.798 1.00 98.44 82 LYS A C 1
ATOM 635 O O . LYS A 1 82 ? -15.029 -3.077 -0.242 1.00 98.44 82 LYS A O 1
ATOM 640 N N . ASN A 1 83 ? -15.747 -1.710 1.389 1.00 98.44 83 ASN A N 1
ATOM 641 C CA . ASN A 1 83 ? -15.149 -0.512 0.801 1.00 98.44 83 ASN A CA 1
ATOM 642 C C . ASN A 1 83 ? -13.621 -0.591 0.784 1.00 98.44 83 ASN A C 1
ATOM 644 O O . ASN A 1 83 ? -13.005 -0.049 -0.126 1.00 98.44 83 ASN A O 1
ATOM 648 N N . TYR A 1 84 ? -13.021 -1.273 1.763 1.00 98.50 84 TYR A N 1
ATOM 649 C CA . TYR A 1 84 ? -11.585 -1.526 1.770 1.00 98.50 84 TYR A CA 1
ATOM 650 C C . TYR A 1 84 ? -11.165 -2.331 0.536 1.00 98.50 84 TYR A C 1
ATOM 652 O O . TYR A 1 84 ? -10.314 -1.883 -0.226 1.00 98.50 84 TYR A O 1
ATOM 660 N N . GLN A 1 85 ? -11.821 -3.468 0.285 1.00 98.38 85 GLN A N 1
ATOM 661 C CA . GLN A 1 85 ? -11.541 -4.302 -0.888 1.00 98.38 85 GLN A CA 1
ATOM 662 C C . GLN A 1 85 ? -11.844 -3.569 -2.203 1.00 98.38 85 GLN A C 1
ATOM 664 O O . GLN A 1 85 ? -11.025 -3.594 -3.120 1.00 98.38 85 GLN A O 1
ATOM 669 N N . ASP A 1 86 ? -12.974 -2.859 -2.275 1.00 98.38 86 ASP A N 1
ATOM 670 C CA . ASP A 1 86 ? -13.365 -2.089 -3.461 1.00 98.38 86 ASP A CA 1
ATOM 671 C C . ASP A 1 86 ? -12.351 -0.964 -3.766 1.00 98.38 86 ASP A C 1
ATOM 673 O O . ASP A 1 86 ? -12.097 -0.671 -4.934 1.00 98.38 86 ASP A O 1
ATOM 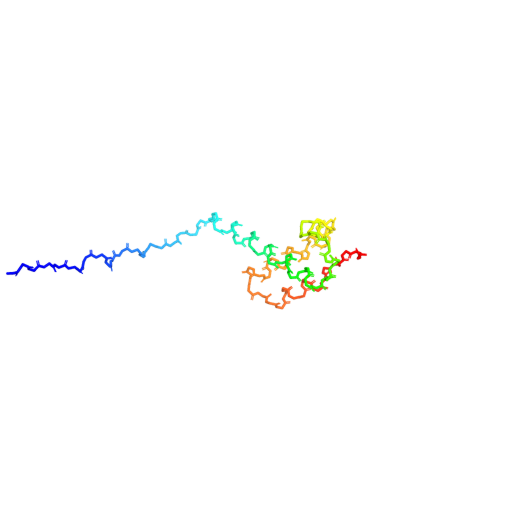677 N N . ALA A 1 87 ? -11.754 -0.337 -2.745 1.00 98.25 87 ALA A N 1
ATOM 678 C CA . ALA A 1 87 ? -10.714 0.678 -2.915 1.00 98.25 87 ALA A CA 1
ATOM 679 C C . ALA A 1 87 ? -9.378 0.069 -3.366 1.00 98.25 87 ALA A C 1
ATOM 681 O O . ALA A 1 87 ? -8.767 0.591 -4.296 1.00 98.25 87 ALA A O 1
ATOM 682 N N . LEU A 1 88 ? -8.954 -1.053 -2.768 1.00 98.25 88 LEU A N 1
ATOM 683 C CA . LEU A 1 88 ? -7.742 -1.772 -3.181 1.00 98.25 88 LEU A CA 1
ATOM 684 C C . LEU A 1 88 ? -7.813 -2.214 -4.649 1.00 98.25 88 LEU A C 1
ATOM 686 O O . LEU A 1 88 ? -6.849 -2.037 -5.386 1.00 98.25 88 LEU A O 1
ATOM 690 N N . ALA A 1 89 ? -8.962 -2.735 -5.088 1.00 97.31 89 ALA A N 1
ATOM 691 C CA . ALA A 1 89 ? -9.165 -3.221 -6.454 1.00 97.31 89 ALA A CA 1
ATOM 692 C C . ALA A 1 89 ? -9.133 -2.115 -7.525 1.00 97.31 89 ALA A C 1
ATOM 694 O O . ALA A 1 89 ? -8.962 -2.411 -8.705 1.00 97.31 89 ALA A O 1
ATOM 695 N N . ARG A 1 90 ? -9.315 -0.847 -7.133 1.00 97.56 90 ARG A N 1
ATOM 696 C CA . ARG A 1 90 ? -9.258 0.309 -8.044 1.00 97.56 90 ARG A CA 1
ATOM 697 C C . ARG A 1 90 ? -7.860 0.900 -8.181 1.00 97.56 90 ARG A C 1
ATOM 699 O O . ARG A 1 90 ? -7.648 1.730 -9.059 1.00 97.56 90 ARG A O 1
ATOM 706 N N . VAL A 1 91 ? -6.919 0.504 -7.325 1.00 97.69 91 VAL A N 1
ATOM 707 C CA . VAL A 1 91 ? -5.536 0.971 -7.428 1.00 97.69 91 VAL A CA 1
ATOM 708 C C . VAL A 1 91 ? -4.938 0.468 -8.737 1.00 97.69 91 VAL A C 1
ATOM 710 O O . VAL A 1 91 ? -4.901 -0.731 -9.003 1.00 97.69 91 VAL A O 1
ATOM 713 N N . GLN A 1 92 ? -4.437 1.397 -9.544 1.00 97.06 92 GLN A N 1
ATOM 714 C CA . GLN A 1 92 ? -3.707 1.074 -10.759 1.00 97.06 92 GLN A CA 1
ATOM 715 C C . GLN A 1 92 ? -2.291 0.642 -10.382 1.00 97.06 92 GLN A C 1
ATOM 717 O O . GLN A 1 92 ? -1.528 1.400 -9.772 1.00 97.06 92 GLN A O 1
ATOM 722 N N . CYS A 1 93 ? -1.951 -0.594 -10.731 1.00 95.69 93 CYS A N 1
ATOM 723 C CA . CYS A 1 93 ? -0.645 -1.164 -10.449 1.00 95.69 93 CYS A CA 1
ATOM 724 C C . CYS A 1 93 ? 0.430 -0.575 -11.373 1.00 95.69 93 CYS A C 1
ATOM 726 O O . CYS A 1 93 ? 0.156 -0.344 -12.549 1.00 95.69 93 CYS A O 1
ATOM 728 N N . PRO A 1 94 ? 1.648 -0.322 -10.863 1.00 89.50 94 PRO A N 1
ATOM 729 C CA . PRO A 1 94 ? 2.731 0.199 -11.681 1.00 89.50 94 PRO A CA 1
ATOM 730 C C . PRO A 1 94 ? 3.196 -0.846 -12.696 1.00 89.50 94 PRO A C 1
ATOM 732 O O . PRO A 1 94 ? 3.190 -2.042 -12.399 1.00 89.50 94 PRO A O 1
ATOM 735 N N . ASP A 1 95 ? 3.662 -0.379 -13.854 1.00 81.19 95 ASP A N 1
ATOM 736 C CA . ASP A 1 95 ? 4.256 -1.242 -14.876 1.00 81.19 95 ASP A CA 1
ATOM 737 C C . ASP A 1 95 ? 5.423 -2.054 -14.291 1.00 81.19 95 ASP A C 1
ATOM 739 O O . ASP A 1 95 ? 6.275 -1.514 -13.571 1.00 81.19 95 ASP A O 1
ATOM 743 N N . MET A 1 96 ? 5.425 -3.361 -14.580 1.00 64.19 96 MET A N 1
ATOM 744 C CA . MET A 1 96 ? 6.348 -4.337 -13.992 1.00 64.19 96 MET A CA 1
ATOM 745 C C . MET A 1 96 ? 7.774 -4.195 -14.501 1.00 64.19 96 MET A C 1
ATOM 747 O O . MET A 1 96 ? 8.069 -4.427 -15.694 1.00 64.19 96 MET A O 1
#

Sequence (96 aa):
MKLMPLCYLAACLAVPVAHADSPLKGLQFEQNKQQVMKDIRKVCTPKASMSDTDFANKILSSEENKRHVRDATLALERNNPKNYQDALARVQCPDM

InterPro domains:
  IPR048144 YicS [NF041639] (2-96)
  IPR048144 YicS [PF27428] (27-89)

pLDDT: mean 84.99, std 17.45, range [39.19, 98.5]

Organism: NCBI:txid158877

Radius of gyration: 21.89 Å; chains: 1; bounding box: 30×29×79 Å

Foldseek 3Di:
DDDDDPPPDPDDDPDPDDDDPDVVVVVLLVVLLVVLLVVLCVVQVDDPPDDSVNQVCQQVVDPLSVVLSVQLSVCVVVVNVVSNVVSSVSRDHDDD

Secondary structure (DSSP, 8-state):
--------S-------------HHHHHHHHHHHHHHHHHHHHHH---TTS-HHHHHHHHTTSHHHHHHHHHHHHHHHTT-HHHHHHHHTTSPPPP-